Protein AF-A0A965CXC2-F1 (afdb_monomer_lite)

Sequence (149 aa):
MATGDSAVARRFAHSLKGAAGALGARHIADEAAALETALRADAVPANLLATTRGLKAELADVVSQIDALPAETAGSQPGGEDAAEVLDRLDALLEAADFRCISLHSASAAVLQKQLGDDAARLAACINNCDFANALAVLRAARATEEAL

pLDDT: mean 75.98, std 12.67, range [41.81, 93.69]

Structure (mmCIF, N/CA/C/O backbone):
data_AF-A0A965CXC2-F1
#
_entry.id   AF-A0A965CXC2-F1
#
loop_
_atom_site.group_PDB
_atom_site.id
_atom_site.type_symbol
_atom_site.label_atom_id
_atom_site.label_alt_id
_atom_site.label_comp_id
_atom_site.label_asym_id
_atom_site.label_entity_id
_atom_site.label_seq_id
_atom_site.pdbx_PDB_ins_code
_atom_site.Cartn_x
_atom_site.Cartn_y
_atom_site.Cartn_z
_atom_site.occupancy
_atom_site.B_iso_or_equiv
_atom_site.auth_seq_id
_atom_site.auth_comp_id
_atom_site.auth_asym_id
_atom_site.auth_atom_id
_atom_site.pdbx_PDB_model_num
ATOM 1 N N . MET A 1 1 ? 27.715 -6.643 -7.782 1.00 47.56 1 MET A N 1
ATOM 2 C CA . MET A 1 1 ? 26.413 -6.376 -7.136 1.00 47.56 1 MET A CA 1
ATOM 3 C C . MET A 1 1 ? 25.975 -7.673 -6.491 1.00 47.56 1 MET A C 1
ATOM 5 O O . MET A 1 1 ? 26.167 -8.712 -7.113 1.00 47.56 1 MET A O 1
ATOM 9 N N . ALA A 1 2 ? 25.545 -7.651 -5.231 1.00 48.56 2 ALA A N 1
ATOM 10 C CA . ALA A 1 2 ? 25.173 -8.881 -4.544 1.00 48.56 2 ALA A CA 1
ATOM 11 C C . ALA A 1 2 ? 23.858 -9.401 -5.142 1.00 48.56 2 ALA A C 1
ATOM 13 O O . ALA A 1 2 ? 22.950 -8.625 -5.421 1.00 48.56 2 ALA A O 1
ATOM 14 N N . THR A 1 3 ? 23.741 -10.710 -5.333 1.00 51.03 3 THR A N 1
ATOM 15 C CA . THR A 1 3 ? 22.558 -11.408 -5.874 1.00 51.03 3 THR A CA 1
ATOM 16 C C . THR A 1 3 ? 21.235 -11.039 -5.179 1.00 51.03 3 THR A C 1
ATOM 18 O O . THR A 1 3 ? 20.171 -11.170 -5.782 1.00 51.03 3 THR A O 1
ATOM 21 N N . GLY A 1 4 ? 21.286 -10.517 -3.947 1.00 53.59 4 GLY A N 1
ATOM 22 C CA . GLY A 1 4 ? 20.132 -9.970 -3.227 1.00 53.59 4 GLY A CA 1
ATOM 23 C C . GLY A 1 4 ? 19.560 -8.670 -3.814 1.00 53.59 4 GLY A C 1
ATOM 24 O O . GLY A 1 4 ? 18.341 -8.503 -3.823 1.00 53.59 4 GLY A O 1
ATOM 25 N N . ASP A 1 5 ? 20.393 -7.790 -4.377 1.00 62.53 5 ASP A N 1
ATOM 26 C CA . ASP A 1 5 ? 19.958 -6.476 -4.883 1.00 62.53 5 ASP A CA 1
ATOM 27 C C . ASP A 1 5 ? 19.121 -6.605 -6.166 1.00 62.53 5 ASP A C 1
ATOM 29 O O . ASP A 1 5 ? 18.134 -5.894 -6.355 1.00 62.53 5 ASP A O 1
ATOM 33 N N . SER A 1 6 ? 19.467 -7.567 -7.029 1.00 66.75 6 SER A N 1
ATOM 34 C CA . SER A 1 6 ? 18.745 -7.835 -8.284 1.00 66.75 6 SER A CA 1
ATOM 35 C C . SER A 1 6 ? 17.344 -8.411 -8.030 1.00 66.75 6 SER A C 1
ATOM 37 O O . SER A 1 6 ? 16.359 -7.998 -8.649 1.00 66.75 6 SER A O 1
ATOM 39 N N . ALA A 1 7 ? 17.213 -9.312 -7.049 1.00 68.75 7 ALA A N 1
ATOM 40 C CA . ALA A 1 7 ? 15.925 -9.890 -6.670 1.00 68.75 7 ALA A CA 1
ATOM 41 C C . ALA A 1 7 ? 14.962 -8.839 -6.092 1.00 68.75 7 ALA A C 1
ATOM 43 O O . ALA A 1 7 ? 13.771 -8.845 -6.419 1.00 68.75 7 ALA A O 1
ATOM 44 N N . VAL A 1 8 ? 15.482 -7.924 -5.268 1.00 69.06 8 VAL A N 1
ATOM 45 C CA . VAL A 1 8 ? 14.724 -6.799 -4.704 1.00 69.06 8 VAL A CA 1
ATOM 46 C C . VAL A 1 8 ? 14.313 -5.816 -5.802 1.00 69.06 8 VAL A C 1
ATOM 48 O O . VAL A 1 8 ? 13.131 -5.488 -5.908 1.00 69.06 8 VAL A O 1
ATOM 51 N N . ALA A 1 9 ? 15.240 -5.419 -6.679 1.00 71.88 9 ALA A N 1
ATOM 52 C CA . ALA A 1 9 ? 14.952 -4.526 -7.803 1.00 71.88 9 ALA A CA 1
ATOM 53 C C . ALA A 1 9 ? 13.865 -5.090 -8.736 1.00 71.88 9 ALA A C 1
ATOM 55 O O . ALA A 1 9 ? 12.956 -4.370 -9.153 1.00 71.88 9 ALA A O 1
ATOM 56 N N . ARG A 1 10 ? 13.897 -6.400 -9.009 1.00 78.50 10 ARG A N 1
ATOM 57 C CA . ARG A 1 10 ? 12.876 -7.075 -9.822 1.00 78.50 10 ARG A CA 1
ATOM 58 C C . ARG A 1 10 ? 11.498 -7.026 -9.167 1.00 78.50 10 ARG A C 1
ATOM 60 O O . ARG A 1 10 ? 10.502 -6.825 -9.857 1.00 78.50 10 ARG A O 1
ATOM 67 N N . ARG A 1 11 ? 11.429 -7.208 -7.845 1.00 74.19 11 ARG A N 1
ATOM 68 C CA . ARG A 1 11 ? 10.165 -7.137 -7.099 1.00 74.19 11 ARG A CA 1
ATOM 69 C C . ARG A 1 11 ? 9.564 -5.732 -7.167 1.00 74.19 11 ARG A C 1
ATOM 71 O O . ARG A 1 11 ? 8.367 -5.613 -7.389 1.00 74.19 11 ARG A O 1
ATOM 78 N N . PHE A 1 12 ? 10.393 -4.691 -7.070 1.00 73.56 12 PHE A N 1
ATOM 79 C CA . PHE A 1 12 ? 9.947 -3.306 -7.251 1.00 73.56 12 PHE A CA 1
ATOM 80 C C . PHE A 1 12 ? 9.412 -3.035 -8.658 1.00 73.56 12 PHE A C 1
ATOM 82 O O . PHE A 1 12 ? 8.329 -2.470 -8.791 1.00 73.56 12 PHE A O 1
ATOM 89 N N . ALA A 1 13 ? 10.117 -3.483 -9.700 1.00 80.19 13 ALA A N 1
ATOM 90 C CA . ALA A 1 13 ? 9.647 -3.355 -11.079 1.00 80.19 13 ALA A CA 1
ATOM 91 C C . ALA A 1 13 ? 8.301 -4.076 -11.293 1.00 80.19 13 ALA A C 1
ATOM 93 O O . ALA A 1 13 ? 7.386 -3.534 -11.908 1.00 80.19 13 ALA A O 1
ATOM 94 N N . HIS A 1 14 ? 8.143 -5.266 -10.706 1.00 78.88 14 HIS A N 1
ATOM 95 C CA . HIS A 1 14 ? 6.890 -6.014 -10.743 1.00 78.88 14 HIS A CA 1
ATOM 96 C C . HIS A 1 14 ? 5.732 -5.265 -10.062 1.00 78.88 14 HIS A C 1
ATOM 98 O O . HIS A 1 14 ? 4.655 -5.137 -10.647 1.00 78.88 14 HIS A O 1
ATOM 104 N N . SER A 1 15 ? 5.949 -4.753 -8.847 1.00 76.38 15 SER A N 1
ATOM 105 C CA . SER A 1 15 ? 4.947 -3.974 -8.111 1.00 76.38 15 SER A CA 1
ATOM 106 C C . SER A 1 15 ? 4.556 -2.699 -8.862 1.00 76.38 15 SER A C 1
ATOM 108 O O . SER A 1 15 ? 3.370 -2.398 -8.972 1.00 76.38 15 SER A O 1
ATOM 110 N N . LEU A 1 16 ? 5.531 -1.988 -9.435 1.00 77.88 16 LEU A N 1
ATOM 111 C CA . LEU A 1 16 ? 5.293 -0.768 -10.204 1.00 77.88 16 LEU A CA 1
ATOM 112 C C . LEU A 1 16 ? 4.480 -1.037 -11.473 1.00 77.88 16 LEU A C 1
ATOM 114 O O . LEU A 1 16 ? 3.535 -0.307 -11.754 1.00 77.88 16 LEU A O 1
ATOM 118 N N . LYS A 1 17 ? 4.776 -2.127 -12.192 1.00 81.50 17 LYS A N 1
ATOM 119 C CA . LYS A 1 17 ? 3.969 -2.580 -13.333 1.00 81.50 17 LYS A CA 1
ATOM 120 C C . LYS A 1 17 ? 2.513 -2.823 -12.932 1.00 81.50 17 LYS A C 1
ATOM 122 O O . LYS A 1 17 ? 1.605 -2.399 -13.641 1.00 81.50 17 LYS A O 1
ATOM 127 N N . GLY A 1 18 ? 2.293 -3.508 -11.807 1.00 70.19 18 GLY A N 1
ATOM 128 C CA . GLY A 1 18 ? 0.953 -3.791 -11.289 1.00 70.19 18 GLY A CA 1
ATOM 129 C C . GLY A 1 18 ? 0.180 -2.517 -10.943 1.00 70.19 18 GLY A C 1
ATOM 130 O O . GLY A 1 18 ? -0.948 -2.342 -11.401 1.00 70.19 18 GLY A O 1
ATOM 131 N N . ALA A 1 19 ? 0.813 -1.602 -10.205 1.00 69.75 19 ALA A N 1
ATOM 132 C CA . ALA A 1 19 ? 0.218 -0.321 -9.829 1.00 69.75 19 ALA A CA 1
ATOM 133 C C . ALA A 1 19 ? -0.095 0.554 -11.056 1.00 69.75 19 ALA A C 1
ATOM 135 O O . ALA A 1 19 ? -1.209 1.051 -11.198 1.00 69.75 19 ALA A O 1
ATOM 136 N N . ALA A 1 20 ? 0.849 0.676 -11.991 1.00 72.50 20 ALA A N 1
ATOM 137 C CA . ALA A 1 20 ? 0.661 1.432 -13.225 1.00 72.50 20 ALA A CA 1
ATOM 138 C C . ALA A 1 20 ? -0.449 0.839 -14.108 1.00 72.50 20 ALA A C 1
ATOM 140 O O . ALA A 1 20 ? -1.259 1.574 -14.670 1.00 72.50 20 ALA A O 1
ATOM 141 N N . GLY A 1 21 ? -0.538 -0.493 -14.177 1.00 70.56 21 GLY A N 1
ATOM 142 C CA . GLY A 1 21 ? -1.619 -1.189 -14.868 1.00 70.56 21 GLY A CA 1
ATOM 143 C C . GLY A 1 21 ? -2.996 -0.904 -14.262 1.00 70.56 21 GLY A C 1
ATOM 144 O O . GLY A 1 21 ? -3.947 -0.682 -15.008 1.00 70.56 21 GLY A O 1
ATOM 145 N N . ALA A 1 22 ? -3.097 -0.857 -12.931 1.00 67.12 22 ALA A N 1
ATOM 146 C CA . ALA A 1 22 ? -4.339 -0.537 -12.225 1.00 67.12 22 ALA A CA 1
ATOM 147 C C . ALA A 1 22 ? -4.777 0.927 -12.418 1.00 67.12 22 ALA A C 1
ATOM 149 O O . ALA A 1 22 ? -5.970 1.200 -12.515 1.00 67.12 22 ALA A O 1
ATOM 150 N N . LEU A 1 23 ? -3.819 1.852 -12.527 1.00 65.31 23 LEU A N 1
ATOM 151 C CA . LEU A 1 23 ? -4.061 3.282 -12.753 1.00 65.31 23 LEU A CA 1
ATOM 152 C C . LEU A 1 23 ? -4.290 3.644 -14.232 1.00 65.31 23 LEU A C 1
ATOM 154 O O . LEU A 1 23 ? -4.526 4.804 -14.553 1.00 65.31 23 LEU A O 1
ATOM 158 N N . GLY A 1 24 ? -4.185 2.678 -15.152 1.00 70.94 24 GLY A N 1
ATOM 159 C CA . GLY A 1 24 ? -4.268 2.935 -16.594 1.00 70.94 24 GLY A CA 1
ATOM 160 C C . GLY A 1 24 ? -3.038 3.641 -17.182 1.00 70.94 24 GLY A C 1
ATOM 161 O O . GLY A 1 24 ? -3.040 3.978 -18.367 1.00 70.94 24 GLY A O 1
ATOM 162 N N . ALA A 1 25 ? -1.968 3.814 -16.398 1.00 74.62 25 ALA A N 1
ATOM 163 C CA . ALA A 1 25 ? -0.694 4.399 -16.810 1.00 74.62 25 ALA A CA 1
ATOM 164 C C . ALA A 1 25 ? 0.106 3.399 -17.663 1.00 74.62 25 ALA A C 1
ATOM 166 O O . ALA A 1 25 ? 1.096 2.805 -17.234 1.00 74.62 25 ALA A O 1
ATOM 167 N N . ARG A 1 26 ? -0.382 3.166 -18.887 1.00 77.44 26 ARG A N 1
ATOM 168 C CA . ARG A 1 26 ? 0.079 2.090 -19.775 1.00 77.44 26 ARG A CA 1
ATOM 169 C C . ARG A 1 26 ? 1.577 2.161 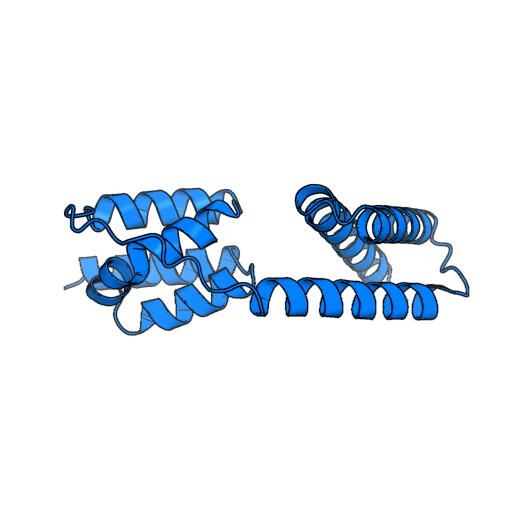-20.068 1.00 77.44 26 ARG A C 1
ATOM 171 O O . ARG A 1 26 ? 2.248 1.139 -20.012 1.00 77.44 26 ARG A O 1
ATOM 178 N N . HIS A 1 27 ? 2.087 3.365 -20.312 1.00 75.50 27 HIS A N 1
ATOM 179 C CA . HIS A 1 27 ? 3.494 3.597 -20.625 1.00 75.50 27 HIS A CA 1
ATOM 180 C C . HIS A 1 27 ? 4.414 3.220 -19.446 1.00 75.50 27 HIS A C 1
ATOM 182 O O . HIS A 1 27 ? 5.321 2.407 -19.609 1.00 75.50 27 HIS A O 1
ATOM 188 N N . ILE A 1 28 ? 4.087 3.674 -18.230 1.00 76.56 28 ILE A N 1
ATOM 189 C CA . ILE A 1 28 ? 4.776 3.294 -16.981 1.00 76.56 28 ILE A CA 1
ATOM 190 C C . ILE A 1 28 ? 4.736 1.770 -16.760 1.00 76.56 28 ILE A C 1
ATOM 192 O O . ILE A 1 28 ? 5.729 1.169 -16.344 1.00 76.56 28 ILE A O 1
ATOM 196 N N . ALA A 1 29 ? 3.601 1.121 -17.045 1.00 73.00 29 ALA A N 1
ATOM 197 C CA . ALA A 1 29 ? 3.467 -0.328 -16.898 1.00 73.00 29 ALA A CA 1
ATOM 198 C C . ALA A 1 29 ? 4.379 -1.100 -17.869 1.00 73.00 29 ALA A C 1
ATOM 200 O O . ALA A 1 29 ? 5.016 -2.080 -17.470 1.00 73.00 29 ALA A O 1
ATOM 201 N N . ASP A 1 30 ? 4.475 -0.642 -19.118 1.00 80.31 30 ASP A N 1
ATOM 202 C CA . ASP A 1 30 ? 5.318 -1.250 -20.148 1.00 80.31 30 ASP A CA 1
ATOM 203 C C . ASP A 1 30 ? 6.816 -1.062 -19.834 1.00 80.31 30 ASP A C 1
ATOM 205 O O . ASP A 1 30 ? 7.598 -2.015 -19.925 1.00 80.31 30 ASP A O 1
ATOM 209 N N . GLU A 1 31 ? 7.221 0.121 -19.360 1.00 81.06 31 GLU A N 1
ATOM 210 C CA . GLU A 1 31 ? 8.599 0.381 -18.919 1.00 81.06 31 GLU A CA 1
ATOM 211 C C . GLU A 1 31 ? 8.992 -0.460 -17.695 1.00 81.06 31 GLU A C 1
ATOM 213 O O . GLU A 1 31 ? 10.083 -1.040 -17.647 1.00 81.06 31 GLU A O 1
ATOM 218 N N . ALA A 1 32 ? 8.091 -0.599 -16.720 1.00 81.44 32 ALA A N 1
ATOM 219 C CA . ALA A 1 32 ? 8.309 -1.442 -15.550 1.00 81.44 32 ALA A CA 1
ATOM 220 C C . ALA A 1 32 ? 8.413 -2.936 -15.921 1.00 81.44 32 ALA A C 1
ATOM 222 O O . ALA A 1 32 ? 9.224 -3.666 -15.344 1.00 81.44 32 ALA A O 1
ATOM 223 N N . ALA A 1 33 ? 7.660 -3.397 -16.925 1.00 82.88 33 ALA A N 1
ATOM 224 C CA . ALA A 1 33 ? 7.768 -4.757 -17.455 1.00 82.88 33 ALA A CA 1
ATOM 225 C C . ALA A 1 33 ? 9.102 -5.003 -18.184 1.00 82.88 33 ALA A C 1
ATOM 227 O O . ALA A 1 33 ? 9.721 -6.064 -18.018 1.00 82.88 33 ALA A O 1
ATOM 228 N N . ALA A 1 34 ? 9.575 -4.024 -18.960 1.00 82.38 34 ALA A N 1
ATOM 229 C CA . ALA A 1 34 ? 10.878 -4.081 -19.618 1.00 82.38 34 ALA A CA 1
ATOM 230 C C . ALA A 1 34 ? 12.020 -4.135 -18.589 1.00 82.38 34 ALA A C 1
ATOM 232 O O . ALA A 1 34 ? 12.931 -4.960 -18.705 1.00 82.38 34 ALA A O 1
ATOM 233 N N . LEU A 1 35 ? 11.921 -3.324 -17.532 1.00 80.75 35 LEU A N 1
ATOM 234 C CA . LEU A 1 35 ? 12.848 -3.316 -16.404 1.00 80.75 35 LEU A CA 1
ATOM 235 C C . LEU A 1 35 ? 12.867 -4.660 -15.655 1.00 80.75 35 LEU A C 1
ATOM 237 O O . LEU A 1 35 ? 13.937 -5.223 -15.423 1.00 80.75 35 LEU A O 1
ATOM 241 N N . GLU A 1 36 ? 11.696 -5.212 -15.321 1.00 84.19 36 GLU A N 1
ATOM 242 C CA . GLU A 1 36 ? 11.564 -6.521 -14.665 1.00 84.19 36 GLU A CA 1
ATOM 243 C C . GLU A 1 36 ? 12.221 -7.640 -15.494 1.00 84.19 36 GLU A C 1
ATOM 245 O O . GLU A 1 36 ? 12.882 -8.530 -14.947 1.00 84.19 36 GLU A O 1
ATOM 250 N N . THR A 1 37 ? 12.057 -7.586 -16.818 1.00 82.81 37 THR A N 1
ATOM 251 C CA . THR A 1 37 ? 12.614 -8.565 -17.761 1.00 82.81 37 THR A CA 1
ATOM 252 C C . THR A 1 37 ? 14.134 -8.460 -17.851 1.00 82.81 37 THR A C 1
ATOM 254 O O . THR A 1 37 ? 14.820 -9.480 -17.780 1.00 82.81 37 THR A O 1
ATOM 257 N N . ALA A 1 38 ? 14.673 -7.242 -17.940 1.00 77.56 38 ALA A N 1
ATOM 258 C CA . ALA A 1 38 ? 16.115 -7.015 -17.992 1.00 77.56 38 ALA A CA 1
ATOM 259 C C . ALA A 1 38 ? 16.815 -7.475 -16.700 1.00 77.56 38 ALA A C 1
ATOM 261 O O . ALA A 1 38 ? 17.815 -8.188 -16.751 1.00 77.56 38 ALA A O 1
ATOM 262 N N . LEU A 1 39 ? 16.220 -7.173 -15.540 1.00 77.25 39 LEU A N 1
ATOM 263 C CA . LEU A 1 39 ? 16.717 -7.623 -14.235 1.00 77.25 39 LEU A CA 1
ATOM 264 C C . LEU A 1 39 ? 16.668 -9.152 -14.074 1.00 77.25 39 LEU A C 1
ATOM 266 O O . LEU A 1 39 ? 17.504 -9.730 -13.386 1.00 77.25 39 LEU A O 1
ATOM 270 N N . ARG A 1 40 ? 15.712 -9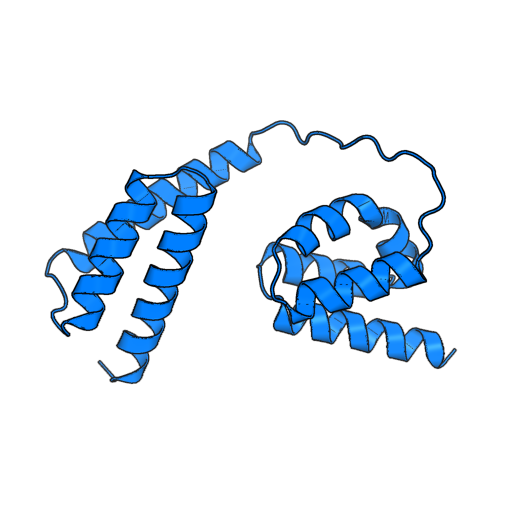.835 -14.722 1.00 77.31 40 ARG A N 1
ATOM 271 C CA . ARG A 1 40 ? 15.623 -11.306 -14.723 1.00 77.31 40 ARG A CA 1
ATOM 272 C C . ARG A 1 40 ? 16.725 -11.966 -15.555 1.00 77.31 40 ARG A C 1
ATOM 274 O O . ARG A 1 40 ? 17.135 -13.071 -15.217 1.00 77.31 40 ARG A O 1
ATOM 281 N N . ALA A 1 41 ? 17.175 -11.316 -16.624 1.00 73.69 41 ALA A N 1
ATOM 282 C CA . ALA A 1 41 ? 18.203 -11.842 -17.521 1.00 73.69 41 ALA A CA 1
ATOM 283 C C . ALA A 1 41 ? 19.640 -11.666 -16.985 1.00 73.69 41 ALA A C 1
ATOM 285 O O . ALA A 1 41 ? 20.582 -12.022 -17.687 1.00 73.69 41 ALA A O 1
ATOM 286 N N . ASP A 1 42 ? 19.809 -11.079 -15.789 1.00 65.56 42 ASP A N 1
ATOM 287 C CA . ASP A 1 42 ? 21.089 -10.606 -15.219 1.00 65.56 42 ASP A CA 1
ATOM 288 C C . ASP A 1 42 ? 21.889 -9.689 -16.169 1.00 65.56 42 ASP A C 1
ATOM 290 O O . ASP A 1 42 ? 23.074 -9.408 -15.993 1.00 65.56 42 ASP A O 1
ATOM 294 N N . ALA A 1 43 ? 21.208 -9.180 -17.194 1.00 62.34 43 ALA A N 1
ATOM 295 C CA . ALA A 1 43 ? 21.725 -8.229 -18.146 1.00 62.34 43 ALA A CA 1
ATOM 296 C C . ALA A 1 43 ? 21.324 -6.851 -17.638 1.00 62.34 43 ALA A C 1
ATOM 298 O O . ALA A 1 43 ? 20.198 -6.418 -17.860 1.00 62.34 43 ALA A O 1
ATOM 299 N N . VAL A 1 44 ? 22.230 -6.170 -16.934 1.00 63.84 44 VAL A N 1
ATOM 300 C CA . VAL A 1 44 ? 22.050 -4.756 -16.584 1.00 63.84 44 VAL A CA 1
ATOM 301 C C . VAL A 1 44 ? 22.072 -3.968 -17.894 1.00 63.84 44 VAL A C 1
ATOM 303 O O . VAL A 1 44 ? 23.139 -3.838 -18.501 1.00 63.84 44 VAL A O 1
ATOM 306 N N . PRO A 1 45 ? 20.926 -3.468 -18.386 1.00 63.16 45 PRO A N 1
ATOM 307 C CA . PRO A 1 45 ? 20.918 -2.797 -19.669 1.00 63.16 45 PRO A CA 1
ATOM 308 C C . PRO A 1 45 ? 21.631 -1.448 -19.510 1.00 63.16 45 PRO A C 1
ATOM 310 O O . PRO A 1 45 ? 21.488 -0.768 -18.494 1.00 63.16 45 PRO A O 1
ATOM 313 N N . ALA A 1 46 ? 22.436 -1.047 -20.497 1.00 67.56 46 ALA A N 1
ATOM 314 C CA . ALA A 1 46 ? 23.274 0.156 -20.403 1.00 67.56 46 ALA A CA 1
ATOM 315 C C . ALA A 1 46 ? 22.467 1.447 -20.138 1.00 67.56 46 ALA A C 1
ATOM 317 O O . ALA A 1 46 ? 22.985 2.419 -19.593 1.00 67.56 46 ALA A O 1
ATOM 318 N N . ASN A 1 47 ? 21.181 1.443 -20.491 1.00 67.56 47 ASN A N 1
ATOM 319 C CA . ASN A 1 47 ? 20.231 2.528 -20.276 1.00 67.56 47 ASN A CA 1
ATOM 320 C C . ASN A 1 47 ? 19.428 2.413 -18.966 1.00 67.56 47 ASN A C 1
ATOM 322 O O . ASN A 1 47 ? 18.594 3.278 -18.723 1.00 67.56 47 ASN A O 1
ATOM 326 N N . LEU A 1 48 ? 19.687 1.426 -18.099 1.00 69.44 48 LEU A N 1
ATOM 327 C CA . LEU A 1 48 ? 18.927 1.175 -16.867 1.00 69.44 48 LEU A CA 1
ATOM 328 C C . LEU A 1 48 ? 18.709 2.438 -16.028 1.00 69.44 48 LEU A C 1
ATOM 330 O O . LEU A 1 48 ? 17.591 2.735 -15.614 1.00 69.44 48 LEU A O 1
ATOM 334 N N . LEU A 1 49 ? 19.776 3.203 -15.794 1.00 67.50 49 LEU A N 1
ATOM 335 C CA . LEU A 1 49 ? 19.710 4.443 -15.019 1.00 67.50 49 LEU A CA 1
ATOM 336 C C . LEU A 1 49 ? 18.870 5.521 -15.711 1.00 67.50 49 LEU A C 1
ATOM 338 O O . LEU A 1 49 ? 18.186 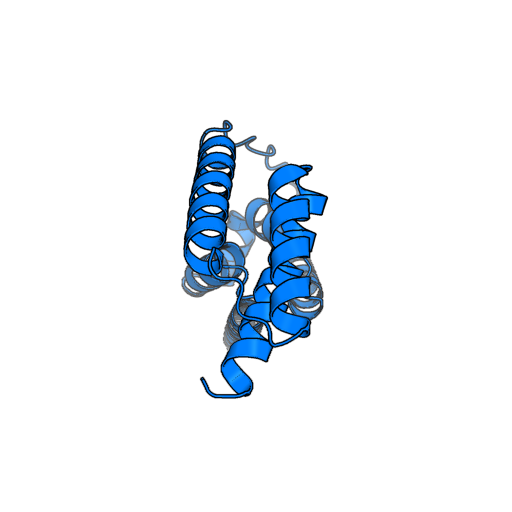6.282 -15.031 1.00 67.50 49 LEU A O 1
ATOM 342 N N . ALA A 1 50 ? 18.917 5.596 -17.042 1.00 71.00 50 ALA A N 1
ATOM 343 C CA . ALA A 1 50 ? 18.122 6.546 -17.812 1.00 71.00 50 ALA A CA 1
ATOM 344 C C . ALA A 1 50 ? 16.636 6.160 -17.792 1.00 71.00 50 ALA A C 1
ATOM 346 O O . ALA A 1 50 ? 15.806 7.001 -17.465 1.00 71.00 50 ALA A O 1
ATOM 347 N N . THR A 1 51 ? 16.317 4.884 -18.027 1.00 68.62 51 THR A N 1
ATOM 348 C CA . THR A 1 51 ? 14.951 4.343 -17.946 1.00 68.62 51 THR A CA 1
ATOM 349 C C . THR A 1 51 ? 14.370 4.515 -16.545 1.00 68.62 51 THR A C 1
ATOM 351 O O . THR A 1 51 ? 13.272 5.024 -16.389 1.00 68.62 51 THR A O 1
ATOM 354 N N . THR A 1 52 ? 15.140 4.210 -15.496 1.00 66.19 52 THR A N 1
ATOM 355 C CA . THR A 1 52 ? 14.674 4.371 -14.106 1.00 66.19 52 THR A CA 1
ATOM 356 C C . THR A 1 52 ? 14.415 5.842 -13.754 1.00 66.19 52 THR A C 1
ATOM 358 O O . THR A 1 52 ? 13.498 6.150 -12.994 1.00 66.19 52 THR A O 1
ATOM 361 N N . ARG A 1 53 ? 15.205 6.777 -14.303 1.00 72.62 53 ARG A N 1
ATOM 362 C CA . ARG A 1 53 ? 14.975 8.221 -14.133 1.00 72.62 53 ARG A CA 1
ATOM 363 C C . ARG A 1 53 ? 13.736 8.704 -14.883 1.00 72.62 53 ARG A C 1
ATOM 365 O O . ARG A 1 53 ? 12.999 9.500 -14.310 1.00 72.62 53 ARG A O 1
ATOM 372 N N . GLY A 1 54 ? 13.519 8.230 -16.111 1.00 75.25 54 GLY A N 1
ATOM 373 C CA . GLY A 1 54 ? 12.314 8.521 -16.894 1.00 75.25 54 GLY A CA 1
ATOM 374 C C . GLY A 1 54 ? 11.061 8.056 -16.161 1.00 75.25 54 GLY A C 1
ATOM 375 O O . GLY A 1 54 ? 10.198 8.869 -15.846 1.00 75.25 54 GLY A O 1
ATOM 376 N N . LEU A 1 55 ? 11.063 6.795 -15.733 1.00 70.12 55 LEU A N 1
ATOM 377 C CA . LEU A 1 55 ? 9.972 6.184 -14.985 1.00 70.12 55 LEU A CA 1
ATOM 378 C C . LEU A 1 55 ? 9.668 6.914 -13.669 1.00 70.12 55 LEU A C 1
ATOM 380 O O . LEU A 1 55 ? 8.510 7.119 -13.313 1.00 70.12 55 LEU A O 1
ATOM 384 N N . LYS A 1 56 ? 10.707 7.360 -12.949 1.00 73.69 56 LYS A N 1
ATOM 385 C CA . LYS A 1 56 ? 10.543 8.181 -11.740 1.00 73.69 56 LYS A CA 1
ATOM 386 C C . LYS A 1 56 ? 9.887 9.531 -12.046 1.00 73.69 56 LYS A C 1
ATOM 388 O O . LYS A 1 56 ? 9.076 9.988 -11.248 1.00 73.69 56 LYS A O 1
ATOM 393 N N . ALA A 1 57 ? 10.270 10.183 -13.143 1.00 72.75 57 ALA A N 1
ATOM 394 C CA . ALA A 1 57 ? 9.709 11.476 -13.525 1.00 72.75 57 ALA A CA 1
ATOM 395 C C . ALA A 1 57 ? 8.239 11.345 -13.944 1.00 72.75 57 ALA A C 1
ATOM 397 O O . ALA A 1 57 ? 7.413 12.129 -13.491 1.00 72.75 57 ALA A O 1
ATOM 398 N N . GLU A 1 58 ? 7.910 10.321 -14.730 1.00 77.38 58 GLU A N 1
ATOM 399 C CA . GLU A 1 58 ? 6.538 10.054 -15.171 1.00 77.38 58 GLU A CA 1
ATOM 400 C C . GLU A 1 58 ? 5.629 9.684 -13.990 1.00 77.38 58 GLU A C 1
ATOM 402 O O . GLU A 1 58 ? 4.523 10.200 -13.865 1.00 77.38 58 GLU A O 1
ATOM 407 N N . LEU A 1 59 ? 6.123 8.865 -13.054 1.00 72.44 59 LEU A N 1
ATOM 408 C CA . LEU A 1 59 ? 5.389 8.541 -11.830 1.00 72.44 59 LEU A CA 1
ATOM 409 C C . LEU A 1 59 ? 5.162 9.779 -10.952 1.00 72.44 59 LEU A C 1
ATOM 411 O O . LEU A 1 59 ? 4.078 9.942 -10.401 1.00 72.44 59 LEU A O 1
ATOM 415 N N . ALA A 1 60 ? 6.166 10.651 -10.821 1.00 71.81 60 ALA A N 1
ATOM 416 C CA . ALA A 1 60 ? 6.030 11.891 -10.061 1.00 71.81 60 ALA A CA 1
ATOM 417 C C . ALA A 1 60 ? 4.992 12.833 -10.688 1.00 71.81 60 ALA A C 1
ATOM 419 O O . ALA A 1 60 ? 4.230 13.466 -9.961 1.00 71.81 60 ALA A O 1
ATOM 420 N N . ASP A 1 61 ? 4.937 12.890 -12.019 1.00 76.81 61 ASP A N 1
ATOM 421 C CA . ASP A 1 61 ? 3.939 13.674 -12.739 1.00 76.81 61 ASP A CA 1
ATOM 422 C C . ASP A 1 61 ? 2.524 13.128 -12.495 1.00 76.81 61 ASP A C 1
ATOM 424 O O . ASP A 1 61 ? 1.647 13.877 -12.070 1.00 76.81 61 ASP A O 1
ATOM 428 N N . VAL A 1 62 ? 2.320 11.812 -12.622 1.00 72.62 62 VAL A N 1
ATOM 429 C CA . VAL A 1 62 ? 1.025 11.167 -12.335 1.00 72.62 62 VAL A CA 1
ATOM 430 C C . VAL A 1 62 ? 0.588 11.393 -10.885 1.00 72.62 62 VAL A C 1
ATOM 432 O O . VAL A 1 62 ? -0.564 11.746 -10.650 1.00 72.62 62 VAL A O 1
ATOM 435 N N . VAL A 1 63 ? 1.495 11.245 -9.913 1.00 75.50 63 VAL A N 1
ATOM 436 C CA . VAL A 1 63 ? 1.200 11.536 -8.499 1.00 75.50 63 VAL A CA 1
ATOM 437 C C . VAL A 1 63 ? 0.798 12.999 -8.320 1.00 75.50 63 VAL A C 1
ATOM 439 O O . VAL A 1 63 ? -0.214 13.268 -7.684 1.00 75.50 63 VAL A O 1
ATOM 442 N N . SER A 1 64 ? 1.516 13.940 -8.941 1.00 70.50 64 SER A N 1
ATOM 443 C CA . SER A 1 64 ? 1.179 15.364 -8.842 1.00 70.50 64 SER A CA 1
ATOM 444 C C . SER A 1 64 ? -0.187 15.697 -9.448 1.00 70.50 64 SER A C 1
ATOM 446 O O . SER A 1 64 ? -0.906 16.542 -8.921 1.00 70.50 64 SER A O 1
ATOM 448 N N . GLN A 1 65 ? -0.574 15.008 -10.525 1.00 74.56 65 GLN A N 1
ATOM 449 C CA . GLN A 1 65 ? -1.890 15.163 -11.137 1.00 74.56 65 GLN A CA 1
ATOM 450 C C . GLN A 1 65 ? -2.996 14.587 -10.247 1.00 74.56 65 GLN A C 1
ATOM 452 O O . GLN A 1 65 ? -4.060 15.193 -10.159 1.00 74.56 65 GLN A O 1
ATOM 457 N N . ILE A 1 66 ? -2.744 13.464 -9.564 1.00 71.56 66 ILE A N 1
ATOM 458 C CA . ILE A 1 66 ? -3.671 12.880 -8.584 1.00 71.56 66 ILE A CA 1
ATOM 459 C C . ILE A 1 66 ? -3.830 13.803 -7.370 1.00 71.56 66 ILE A C 1
ATOM 461 O O . ILE A 1 66 ? -4.958 14.076 -6.977 1.00 71.56 66 ILE A O 1
ATOM 465 N N . ASP A 1 67 ? -2.737 14.332 -6.816 1.00 69.94 67 ASP A N 1
ATOM 466 C CA . ASP A 1 67 ? -2.774 15.265 -5.678 1.00 69.94 67 ASP A CA 1
ATOM 467 C C . ASP A 1 67 ? -3.466 16.592 -6.028 1.00 69.94 67 ASP A C 1
ATOM 469 O O . ASP A 1 67 ? -4.038 17.256 -5.163 1.00 69.94 67 ASP A O 1
ATOM 473 N N . ALA A 1 68 ? -3.412 16.993 -7.300 1.00 70.81 68 ALA A N 1
ATOM 474 C CA . ALA A 1 68 ? -4.104 18.172 -7.806 1.00 70.81 68 ALA A CA 1
ATOM 475 C C . ALA A 1 68 ? -5.599 17.933 -8.073 1.00 70.81 68 ALA A C 1
ATOM 477 O O . ALA A 1 68 ? -6.327 18.905 -8.311 1.00 70.81 68 ALA A O 1
ATOM 478 N N . LEU A 1 69 ? -6.076 16.681 -8.045 1.00 70.75 69 LEU A N 1
ATOM 479 C CA . LEU A 1 69 ? -7.510 16.425 -8.091 1.00 70.75 69 LEU A CA 1
ATOM 480 C C . LEU A 1 69 ? -8.141 17.028 -6.831 1.00 70.75 69 LEU A C 1
ATOM 482 O O . LEU A 1 69 ? -7.624 16.832 -5.728 1.00 70.75 69 LEU A O 1
ATOM 486 N N . PRO A 1 70 ? -9.259 17.764 -6.964 1.00 56.69 70 PRO A N 1
ATOM 487 C CA . PRO A 1 70 ? -10.008 18.178 -5.796 1.00 56.69 70 PRO A CA 1
ATOM 488 C C . PRO A 1 70 ? -10.322 16.920 -4.998 1.00 56.69 70 PRO A C 1
ATOM 490 O O . PRO A 1 70 ? -10.833 15.953 -5.565 1.00 56.69 70 PRO A O 1
ATOM 493 N N . ALA A 1 71 ? -9.994 16.930 -3.705 1.00 54.44 71 ALA A N 1
ATOM 494 C CA . ALA A 1 71 ? -10.449 15.886 -2.812 1.00 54.44 71 ALA A CA 1
ATOM 495 C C . ALA A 1 71 ? -11.971 15.838 -2.954 1.00 54.44 71 ALA A C 1
ATOM 497 O O . ALA A 1 71 ? -12.668 16.751 -2.507 1.00 54.44 71 ALA A O 1
ATOM 498 N N . GLU A 1 72 ? -12.477 14.805 -3.626 1.00 48.12 72 GLU A N 1
ATOM 499 C CA . GLU A 1 72 ? -13.851 14.375 -3.458 1.00 48.12 72 GLU A CA 1
ATOM 500 C C . GLU A 1 72 ? -13.948 14.091 -1.965 1.00 48.12 72 GLU A C 1
ATOM 502 O O . GLU A 1 72 ? -13.499 13.056 -1.468 1.00 48.12 72 GLU A O 1
ATOM 507 N N . THR A 1 73 ? -14.448 15.071 -1.218 1.00 45.38 73 THR A N 1
ATOM 508 C CA . THR A 1 73 ? -14.952 14.854 0.119 1.00 45.38 73 THR A CA 1
ATOM 509 C C . THR A 1 73 ? -16.125 13.919 -0.080 1.00 45.38 73 THR A C 1
ATOM 511 O O . THR A 1 73 ? -17.258 14.359 -0.263 1.00 45.38 73 THR A O 1
ATOM 514 N N . ALA A 1 74 ? -15.833 12.616 -0.127 1.00 48.19 74 ALA A N 1
ATOM 515 C CA . ALA A 1 74 ? -16.824 11.570 -0.024 1.00 48.19 74 ALA A CA 1
ATOM 516 C C . ALA A 1 74 ? -17.651 11.952 1.196 1.00 48.19 74 ALA A C 1
ATOM 518 O O . ALA A 1 74 ? -17.148 11.935 2.320 1.00 48.19 74 ALA A O 1
ATOM 519 N N . GLY A 1 75 ? -18.852 12.474 0.937 1.00 41.81 75 GLY A N 1
ATOM 520 C CA . GLY A 1 75 ? -19.670 13.095 1.956 1.00 41.81 75 GLY A CA 1
ATOM 521 C C . GLY A 1 75 ? -19.870 12.070 3.048 1.00 41.81 75 GLY A C 1
ATOM 522 O O . GLY A 1 75 ? -20.542 11.065 2.821 1.00 41.81 75 GLY A O 1
ATOM 523 N N . SER A 1 76 ? -19.248 12.298 4.204 1.00 44.88 76 SER A N 1
ATOM 524 C CA . SER A 1 76 ? -19.473 11.492 5.390 1.00 44.88 76 SER A CA 1
ATOM 525 C C . SER A 1 76 ? -20.968 11.536 5.663 1.00 44.88 76 SER A C 1
ATOM 527 O O . SER A 1 76 ? -21.500 12.562 6.091 1.00 44.88 76 SER A O 1
ATOM 529 N N . GLN A 1 77 ? -21.676 10.448 5.365 1.00 44.31 77 GLN A N 1
ATOM 530 C CA . GLN A 1 77 ? -23.006 10.281 5.912 1.00 44.31 77 GLN A CA 1
ATOM 531 C C . GLN A 1 77 ? -22.819 10.042 7.411 1.00 44.31 77 GLN A C 1
ATOM 533 O O . GLN A 1 77 ? -22.098 9.118 7.780 1.00 44.31 77 GLN A O 1
ATOM 538 N N . PRO A 1 78 ? -23.440 10.841 8.293 1.00 43.31 78 PRO A N 1
ATOM 539 C CA . PRO A 1 78 ? -23.441 10.565 9.718 1.00 43.31 78 PRO A CA 1
ATOM 540 C C . PRO A 1 78 ? -24.418 9.412 9.987 1.00 43.31 78 PRO A C 1
ATOM 542 O O . PRO A 1 78 ? -25.519 9.605 10.493 1.00 43.31 78 PRO A O 1
ATOM 545 N N . GLY A 1 79 ? -24.040 8.204 9.581 1.00 45.44 79 GLY A N 1
ATOM 546 C CA . GLY A 1 79 ? -24.565 6.958 10.122 1.00 45.44 79 GLY A CA 1
ATOM 547 C C . GLY A 1 79 ? -23.488 6.414 11.046 1.00 45.44 79 GLY A C 1
ATOM 548 O O . GLY A 1 79 ? -22.334 6.373 10.643 1.00 45.44 79 GLY A O 1
ATOM 549 N N . GLY A 1 80 ? -23.826 6.091 12.293 1.00 56.81 80 GLY A N 1
ATOM 550 C CA . GLY A 1 80 ? -22.858 5.597 13.272 1.00 56.81 80 GLY A CA 1
ATOM 551 C C . GLY A 1 80 ? -22.167 4.328 12.780 1.00 56.81 80 GLY A C 1
ATOM 552 O O . GLY A 1 80 ? -22.707 3.242 12.950 1.00 56.81 80 GLY A O 1
ATOM 553 N N . GLU A 1 81 ? -20.999 4.474 12.159 1.00 66.56 81 GLU A N 1
ATOM 554 C CA . GLU A 1 81 ? -20.087 3.364 11.914 1.00 66.56 81 GLU A CA 1
ATOM 555 C C . GLU A 1 81 ? -19.643 2.822 13.269 1.00 66.56 81 GLU A C 1
ATOM 557 O O . GLU A 1 81 ? -19.126 3.563 14.115 1.00 66.56 81 GLU A O 1
ATOM 562 N N . ASP A 1 82 ? -19.892 1.532 13.487 1.00 83.25 82 ASP A N 1
ATOM 563 C CA . ASP A 1 82 ? -19.397 0.841 14.664 1.00 83.25 82 ASP A CA 1
ATOM 564 C C . ASP A 1 82 ? -17.870 0.785 14.577 1.00 83.25 82 ASP A C 1
ATOM 566 O O . ASP A 1 82 ? -17.291 0.243 13.633 1.00 83.25 82 ASP A O 1
ATOM 570 N N . ALA A 1 83 ? -17.215 1.379 15.571 1.00 84.81 83 ALA A N 1
ATOM 571 C CA . ALA A 1 83 ? -15.768 1.403 15.673 1.00 84.81 83 ALA A CA 1
ATOM 572 C C . ALA A 1 83 ? -15.161 -0.001 15.604 1.00 84.81 83 ALA A C 1
ATOM 574 O O . ALA A 1 83 ? -14.137 -0.182 14.949 1.00 84.81 83 ALA A O 1
ATOM 575 N N . ALA A 1 84 ? -15.797 -0.992 16.232 1.00 86.25 84 ALA A N 1
ATOM 576 C CA . ALA A 1 84 ? -15.297 -2.359 16.224 1.00 86.25 84 ALA A CA 1
ATOM 577 C C . ALA A 1 84 ? -15.313 -2.947 14.804 1.00 86.25 84 ALA A C 1
ATOM 579 O O . ALA A 1 84 ? -14.322 -3.528 14.363 1.00 86.25 84 ALA A O 1
ATOM 580 N N . GLU A 1 85 ? -16.394 -2.714 14.055 1.00 87.69 85 GLU A N 1
ATOM 581 C CA . GLU A 1 85 ? -16.530 -3.192 12.676 1.00 87.69 85 GLU A CA 1
ATOM 582 C C . GLU A 1 85 ? -15.495 -2.541 11.748 1.00 87.69 85 GLU A C 1
ATOM 584 O O . GLU A 1 85 ? -14.871 -3.223 10.929 1.00 87.69 85 GLU A O 1
ATOM 589 N N . VAL A 1 86 ? -15.263 -1.231 11.899 1.00 90.38 86 VAL A N 1
ATOM 590 C CA . VAL A 1 86 ? -14.235 -0.509 11.134 1.00 90.38 86 VAL A CA 1
ATOM 591 C C . VAL A 1 86 ? -12.849 -1.092 11.407 1.00 90.38 86 VAL A C 1
ATOM 593 O O . VAL A 1 86 ? -12.101 -1.345 10.462 1.00 90.38 86 VAL A O 1
ATOM 596 N N . LEU A 1 87 ? -12.504 -1.337 12.674 1.00 91.94 87 LEU A N 1
ATOM 597 C CA . LEU A 1 87 ? -11.193 -1.865 13.062 1.00 91.94 87 LEU A CA 1
ATOM 598 C C . LEU A 1 87 ? -10.974 -3.301 12.579 1.00 91.94 87 LEU A C 1
ATOM 600 O O . LEU A 1 87 ? -9.894 -3.606 12.075 1.00 91.94 87 LEU A O 1
ATOM 604 N N . ASP A 1 88 ? -11.983 -4.166 12.680 1.00 92.25 88 ASP A N 1
ATOM 605 C CA . ASP A 1 88 ? -11.909 -5.546 12.186 1.00 92.25 88 ASP A CA 1
ATOM 606 C C . ASP A 1 88 ? -11.741 -5.589 10.666 1.00 92.25 88 ASP A C 1
ATOM 608 O O . ASP A 1 88 ? -10.936 -6.351 10.125 1.00 92.25 88 ASP A O 1
ATOM 612 N N . ARG A 1 89 ? -12.464 -4.719 9.958 1.00 91.56 89 ARG A N 1
ATOM 613 C CA . ARG A 1 89 ? -12.352 -4.614 8.506 1.00 91.56 89 ARG A CA 1
ATOM 614 C C . ARG A 1 89 ? -11.001 -4.047 8.082 1.00 91.56 89 ARG A C 1
ATOM 616 O O . ARG A 1 89 ? -10.446 -4.504 7.083 1.00 91.56 89 ARG A O 1
ATOM 623 N N . LEU A 1 90 ? -10.458 -3.084 8.828 1.00 91.75 90 LEU A N 1
ATOM 624 C CA . LEU A 1 90 ? -9.127 -2.542 8.572 1.00 91.75 90 LEU A CA 1
ATOM 625 C C . LEU A 1 90 ? -8.038 -3.600 8.818 1.00 91.75 90 LEU A C 1
ATOM 627 O O . LEU A 1 90 ? -7.143 -3.721 7.988 1.00 91.75 90 LEU A O 1
ATOM 631 N N . ASP A 1 91 ? -8.145 -4.405 9.880 1.00 93.69 91 ASP A N 1
ATOM 632 C CA . ASP A 1 91 ? -7.212 -5.506 10.172 1.00 93.69 91 ASP A CA 1
ATOM 633 C C . ASP A 1 91 ? -7.173 -6.519 9.019 1.00 93.69 91 ASP A C 1
ATOM 635 O O . ASP A 1 91 ? -6.107 -6.777 8.460 1.00 93.69 91 ASP A O 1
ATOM 639 N N . ALA A 1 92 ? -8.344 -6.983 8.567 1.00 89.25 92 ALA A N 1
ATOM 640 C CA . ALA A 1 92 ? -8.451 -7.934 7.461 1.00 89.25 92 ALA A CA 1
ATOM 641 C C . ALA A 1 92 ? -7.895 -7.380 6.136 1.00 89.25 92 ALA A C 1
ATOM 643 O O . ALA A 1 92 ? -7.229 -8.096 5.384 1.00 89.25 92 ALA A O 1
ATOM 644 N N . LEU A 1 93 ? -8.155 -6.103 5.829 1.00 84.00 93 LEU A N 1
ATOM 645 C CA . LEU A 1 93 ? -7.635 -5.465 4.615 1.00 84.00 93 LEU A CA 1
ATOM 646 C C . LEU A 1 93 ? -6.116 -5.262 4.680 1.00 84.00 93 LEU A C 1
ATOM 648 O O . LEU A 1 93 ? -5.433 -5.468 3.679 1.00 84.00 93 LEU A O 1
ATOM 652 N N . LEU A 1 94 ? -5.576 -4.893 5.843 1.00 89.56 94 LEU A N 1
ATOM 653 C CA . LEU A 1 94 ? -4.136 -4.731 6.045 1.00 89.56 94 LEU A CA 1
ATOM 654 C C . LEU A 1 94 ? -3.396 -6.073 6.000 1.00 89.56 94 LEU A C 1
ATOM 656 O O . LEU A 1 94 ? -2.343 -6.162 5.370 1.00 89.56 94 LEU A O 1
ATOM 660 N N . GLU A 1 95 ? -3.963 -7.125 6.592 1.00 89.00 95 GLU A N 1
ATOM 661 C CA . GLU A 1 95 ? -3.424 -8.488 6.529 1.00 89.00 95 GLU A CA 1
ATOM 662 C C . GLU A 1 95 ? -3.396 -9.026 5.091 1.00 89.00 95 GLU A C 1
ATOM 664 O O . GLU A 1 95 ? -2.413 -9.636 4.667 1.00 89.00 95 GLU A O 1
ATOM 669 N N . ALA A 1 96 ? -4.434 -8.732 4.306 1.00 81.31 96 ALA A N 1
ATOM 670 C CA . ALA A 1 96 ? -4.496 -9.076 2.888 1.00 81.31 96 ALA A CA 1
ATOM 671 C C . ALA A 1 96 ? -3.650 -8.160 1.980 1.00 81.31 96 ALA A C 1
ATOM 673 O O . ALA A 1 96 ? -3.605 -8.396 0.770 1.00 81.31 96 ALA A O 1
ATOM 674 N N . ALA A 1 97 ? -2.993 -7.128 2.530 1.00 82.38 97 ALA A N 1
ATOM 675 C CA . ALA A 1 97 ? -2.301 -6.080 1.775 1.00 82.38 97 ALA A CA 1
ATOM 676 C C . ALA A 1 97 ? -3.190 -5.435 0.686 1.00 82.38 97 ALA A C 1
ATOM 678 O O . ALA A 1 97 ? -2.743 -5.147 -0.427 1.00 82.38 97 ALA A O 1
ATOM 679 N N . ASP A 1 98 ? -4.470 -5.239 1.003 1.00 77.62 98 ASP A N 1
ATOM 680 C CA . ASP A 1 98 ? -5.493 -4.744 0.091 1.00 77.62 98 ASP A CA 1
ATOM 681 C C . ASP A 1 98 ? -5.623 -3.215 0.171 1.00 77.62 98 ASP A C 1
ATOM 683 O O . ASP A 1 98 ? -5.948 -2.652 1.219 1.00 77.62 98 ASP A O 1
ATOM 687 N N . PHE A 1 99 ? -5.438 -2.540 -0.968 1.00 78.00 99 PHE A N 1
ATOM 688 C CA . PHE A 1 99 ? -5.495 -1.078 -1.095 1.00 78.00 99 PHE A CA 1
ATOM 689 C C . PHE A 1 99 ? -6.835 -0.454 -0.686 1.00 78.00 99 PHE A C 1
ATOM 691 O O . PHE A 1 99 ? -6.886 0.744 -0.406 1.00 78.00 99 PHE A O 1
ATOM 698 N N . ARG A 1 100 ? -7.916 -1.239 -0.584 1.00 82.06 100 ARG A N 1
ATOM 699 C CA . ARG A 1 100 ? -9.188 -0.767 -0.014 1.00 82.06 100 ARG A CA 1
ATOM 700 C C . ARG A 1 100 ? -9.036 -0.269 1.430 1.00 82.06 100 ARG A C 1
ATOM 702 O O . ARG A 1 100 ? -9.889 0.496 1.878 1.00 82.06 100 ARG A O 1
ATOM 709 N N . CYS A 1 101 ? -7.961 -0.638 2.140 1.00 83.62 101 CYS A N 1
ATOM 710 C CA . CYS A 1 101 ? -7.64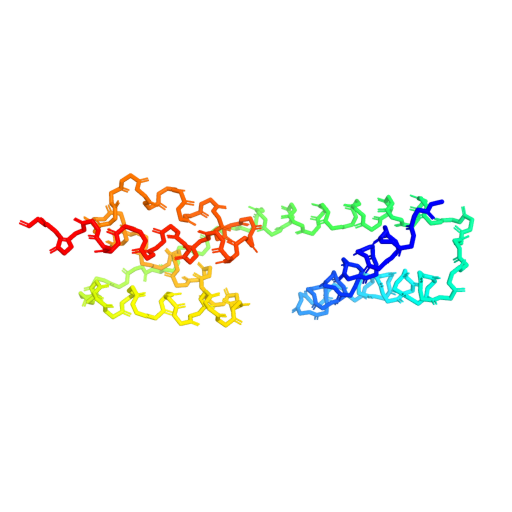1 -0.091 3.461 1.00 83.62 101 CYS A CA 1
ATOM 711 C C . CYS A 1 101 ? -7.447 1.435 3.438 1.00 83.62 101 CYS A C 1
ATOM 713 O O . CYS A 1 101 ? -7.830 2.100 4.395 1.00 83.62 101 CYS A O 1
ATOM 715 N N . ILE A 1 102 ? -6.938 2.003 2.337 1.00 83.94 102 ILE A N 1
ATOM 716 C CA . ILE A 1 102 ? -6.696 3.446 2.186 1.00 83.94 102 ILE A CA 1
ATOM 717 C C . ILE A 1 102 ? -8.030 4.196 2.148 1.00 83.94 102 ILE A C 1
ATOM 719 O O . ILE A 1 102 ? -8.233 5.162 2.884 1.00 83.94 102 ILE A O 1
ATOM 723 N N . SER A 1 103 ? -8.970 3.719 1.329 1.00 80.69 103 SER A N 1
ATOM 724 C CA . SER A 1 103 ? -10.304 4.313 1.223 1.00 80.69 103 SER A CA 1
ATOM 725 C C . SER A 1 103 ? -11.098 4.160 2.519 1.00 80.69 103 SER A C 1
ATOM 727 O O . SER A 1 103 ? -11.731 5.120 2.949 1.00 80.69 103 SER A O 1
ATOM 729 N N . LEU A 1 104 ? -11.030 2.987 3.165 1.00 83.75 104 LEU A N 1
ATOM 730 C CA . LEU A 1 104 ? -11.686 2.757 4.455 1.00 83.75 104 LEU A CA 1
ATOM 731 C C . LEU A 1 104 ? -11.111 3.673 5.546 1.00 83.75 104 LEU A C 1
ATOM 733 O O . LEU A 1 104 ? -11.866 4.333 6.248 1.00 83.75 104 LEU A O 1
ATOM 737 N N . HIS A 1 105 ? -9.784 3.784 5.639 1.00 87.00 105 HIS A N 1
ATOM 738 C CA . HIS A 1 105 ? -9.123 4.688 6.579 1.00 87.00 105 HIS A CA 1
ATOM 739 C C . HIS A 1 105 ? -9.541 6.150 6.360 1.00 87.00 105 HIS A C 1
ATOM 741 O O . HIS A 1 105 ? -9.854 6.856 7.317 1.00 87.00 105 HIS A O 1
ATOM 747 N N . SER A 1 106 ? -9.580 6.605 5.103 1.00 85.00 106 SER A N 1
ATOM 748 C CA . SER A 1 106 ? -10.004 7.969 4.773 1.00 85.00 106 SER A CA 1
ATOM 749 C C . SER A 1 106 ? -11.472 8.227 5.118 1.00 85.00 106 SER A C 1
ATOM 751 O O . SER A 1 106 ? -11.796 9.317 5.584 1.00 85.00 106 SER A O 1
ATOM 753 N N . ALA A 1 107 ? -12.359 7.256 4.883 1.00 82.62 107 ALA A N 1
ATOM 754 C CA . ALA A 1 107 ? -13.787 7.389 5.161 1.00 82.62 107 ALA A CA 1
ATOM 755 C C . ALA A 1 107 ? -14.081 7.410 6.671 1.00 82.62 107 ALA A C 1
ATOM 757 O O . ALA A 1 107 ? -14.883 8.221 7.131 1.00 82.62 107 ALA A O 1
ATOM 758 N N . SER A 1 108 ? -13.374 6.583 7.445 1.00 86.00 108 SER A N 1
ATOM 759 C CA . SER A 1 108 ? -13.615 6.393 8.879 1.00 86.00 108 SER A CA 1
ATOM 760 C C . SER A 1 108 ? -12.621 7.163 9.769 1.00 86.00 108 SER A C 1
ATOM 762 O O . SER A 1 108 ? -12.490 6.861 10.957 1.00 86.00 108 SER A O 1
ATOM 764 N N . ALA A 1 109 ? -11.930 8.181 9.238 1.00 84.94 109 ALA A N 1
ATOM 765 C CA . ALA A 1 109 ? -10.859 8.907 9.935 1.00 84.94 109 ALA A CA 1
ATOM 766 C C . ALA A 1 109 ? -11.291 9.481 11.299 1.00 84.94 109 ALA A C 1
ATOM 768 O O . ALA A 1 109 ? -10.549 9.400 12.276 1.00 84.94 109 ALA A O 1
ATOM 769 N N . ALA A 1 110 ? -12.513 10.014 11.397 1.00 83.38 110 ALA A N 1
ATOM 770 C CA . ALA A 1 110 ? -13.045 10.554 12.650 1.00 83.38 110 ALA A CA 1
ATOM 771 C C . ALA A 1 110 ? -13.297 9.467 13.713 1.00 83.38 110 ALA A C 1
ATOM 773 O O . ALA A 1 110 ? -13.069 9.699 14.901 1.00 83.38 110 ALA A O 1
ATOM 774 N N . VAL A 1 111 ? -13.747 8.279 13.294 1.00 86.81 111 VAL A N 1
ATOM 775 C CA . VAL A 1 111 ? -13.964 7.128 14.184 1.00 86.81 111 VAL A CA 1
ATOM 776 C C . VAL A 1 111 ? -12.620 6.591 14.668 1.00 86.81 111 VAL A C 1
ATOM 778 O O . VAL A 1 111 ? -12.433 6.413 15.868 1.00 86.81 111 VAL A O 1
ATOM 781 N N . LEU A 1 112 ? -11.659 6.425 13.756 1.00 87.56 112 LEU A N 1
ATOM 782 C CA . LEU A 1 112 ? -10.308 5.967 14.079 1.00 87.56 112 LEU A CA 1
ATOM 783 C C . LEU A 1 112 ? -9.590 6.935 15.025 1.00 87.56 112 LEU A C 1
ATOM 785 O O . LEU A 1 112 ? -9.003 6.497 16.007 1.00 87.56 112 LEU A O 1
ATOM 789 N N . GLN A 1 113 ? -9.695 8.247 14.796 1.00 86.62 113 GLN A N 1
ATOM 790 C CA . GLN A 1 113 ? -9.100 9.250 15.682 1.00 86.62 113 GLN A CA 1
ATOM 791 C C . GLN A 1 113 ? -9.693 9.208 17.096 1.00 86.62 113 GLN A C 1
ATOM 793 O O . GLN A 1 113 ? -8.985 9.453 18.071 1.00 86.62 113 GLN A O 1
ATOM 798 N N . LYS A 1 114 ? -10.991 8.908 17.213 1.00 86.00 114 LYS A N 1
ATOM 799 C CA . LYS A 1 114 ? -11.683 8.816 18.501 1.00 86.00 114 LYS A CA 1
ATOM 800 C C . LYS A 1 114 ? -11.266 7.581 19.307 1.00 86.00 114 LYS A C 1
ATOM 802 O O . LYS A 1 114 ? -11.219 7.686 20.526 1.00 86.00 114 LYS A O 1
ATOM 807 N N . GLN A 1 115 ? -11.008 6.452 18.647 1.00 87.19 115 GLN A N 1
ATOM 808 C CA . GLN A 1 115 ? -10.657 5.184 19.307 1.00 87.19 115 GLN A CA 1
ATOM 809 C C . GLN A 1 115 ? -9.143 5.069 19.536 1.00 87.19 115 GLN A C 1
A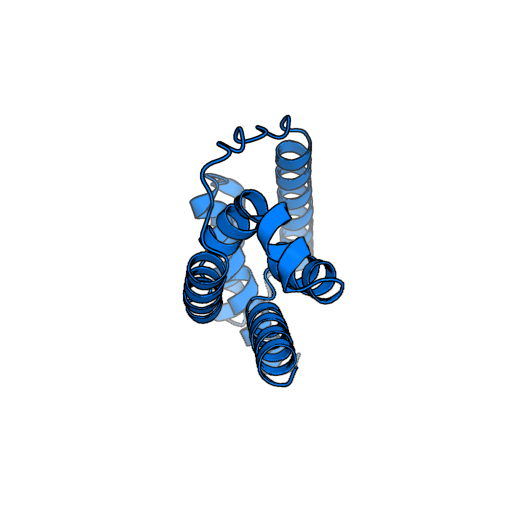TOM 811 O O . GLN A 1 115 ? -8.682 4.911 20.656 1.00 87.19 115 GLN A O 1
ATOM 816 N N . LEU A 1 116 ? -8.334 5.266 18.490 1.00 87.31 116 LEU A N 1
ATOM 817 C CA . LEU A 1 116 ? -6.884 5.049 18.555 1.00 87.31 116 LEU A CA 1
ATOM 818 C C . LEU A 1 116 ? -6.093 6.259 19.071 1.00 87.31 116 LEU A C 1
ATOM 820 O O . LEU A 1 116 ? -4.902 6.130 19.353 1.00 87.31 116 LEU A O 1
ATOM 824 N N . GLY A 1 117 ? -6.700 7.447 19.148 1.00 87.50 117 GLY A N 1
ATOM 825 C CA . GLY A 1 117 ? -6.017 8.657 19.608 1.00 87.50 117 GLY A CA 1
ATOM 826 C C . GLY A 1 117 ? -4.732 8.945 18.820 1.00 87.50 117 GLY A C 1
ATOM 827 O O . GLY A 1 117 ? -4.762 9.114 17.600 1.00 87.50 117 GLY A O 1
ATOM 828 N N . ASP A 1 118 ? -3.595 9.004 19.514 1.00 83.56 118 ASP A N 1
ATOM 829 C CA . ASP A 1 118 ? -2.290 9.330 18.922 1.00 83.56 118 ASP A CA 1
ATOM 830 C C . ASP A 1 118 ? -1.786 8.260 17.933 1.00 83.56 118 ASP A C 1
ATOM 832 O O . ASP A 1 118 ? -1.056 8.576 16.985 1.00 83.56 118 ASP A O 1
ATOM 836 N N . ASP A 1 119 ? -2.209 7.001 18.089 1.00 88.81 119 ASP A N 1
ATOM 837 C CA . ASP A 1 119 ? -1.827 5.925 17.169 1.00 88.81 119 ASP A CA 1
ATOM 838 C C . ASP A 1 119 ? -2.550 6.025 15.817 1.00 88.81 119 ASP A C 1
ATOM 840 O O . ASP A 1 119 ? -2.052 5.491 14.821 1.00 88.81 119 ASP A O 1
ATOM 844 N N . ALA A 1 120 ? -3.650 6.787 15.722 1.00 88.25 120 ALA A N 1
ATOM 845 C CA . ALA A 1 120 ? -4.341 7.035 14.455 1.00 88.25 120 ALA A CA 1
ATOM 846 C C . ALA A 1 120 ? -3.436 7.753 13.437 1.00 88.25 120 ALA A C 1
ATOM 848 O O . ALA A 1 120 ? -3.409 7.393 12.261 1.00 88.25 120 ALA A O 1
ATOM 849 N N . ALA A 1 121 ? -2.622 8.717 13.885 1.00 87.38 121 ALA A N 1
ATOM 850 C CA . ALA A 1 121 ? -1.686 9.428 13.012 1.00 87.38 121 ALA A CA 1
ATOM 851 C C . ALA A 1 121 ? -0.554 8.514 12.508 1.00 87.38 121 ALA A C 1
ATOM 853 O O . ALA A 1 121 ? -0.134 8.606 11.351 1.00 87.38 121 ALA A O 1
ATOM 854 N N . ARG A 1 122 ? -0.076 7.600 13.364 1.00 89.94 122 ARG A N 1
ATOM 855 C CA . ARG A 1 122 ? 0.943 6.603 12.995 1.00 89.94 122 ARG A CA 1
ATOM 856 C C . ARG A 1 122 ? 0.387 5.590 12.000 1.00 89.94 122 ARG A C 1
ATOM 858 O O . ARG A 1 122 ? 1.047 5.292 11.007 1.00 89.94 122 ARG A O 1
ATOM 865 N N . LEU A 1 123 ? -0.834 5.117 12.234 1.00 91.69 123 LEU A N 1
ATOM 866 C CA . LEU A 1 123 ? -1.550 4.222 11.332 1.00 91.69 123 LEU A CA 1
ATOM 867 C C . LEU A 1 123 ? -1.745 4.865 9.951 1.00 91.69 123 LEU A C 1
ATOM 869 O O . LEU A 1 123 ? -1.390 4.257 8.941 1.00 91.69 123 LEU A O 1
ATOM 873 N N . ALA A 1 124 ? -2.216 6.115 9.911 1.00 87.12 124 ALA A N 1
ATOM 874 C CA . ALA A 1 124 ? -2.391 6.884 8.681 1.00 87.12 124 ALA A CA 1
ATOM 875 C C . ALA A 1 124 ? -1.085 7.002 7.881 1.00 87.12 124 ALA A C 1
ATOM 877 O O . ALA A 1 124 ? -1.073 6.787 6.669 1.00 87.12 124 ALA A O 1
ATOM 878 N N . ALA A 1 125 ? 0.029 7.305 8.557 1.00 86.06 125 ALA A N 1
ATOM 879 C CA . ALA A 1 125 ? 1.337 7.415 7.918 1.00 86.06 125 ALA A CA 1
ATOM 880 C C . ALA A 1 125 ? 1.781 6.089 7.278 1.00 86.06 125 ALA A C 1
ATOM 882 O O . ALA A 1 125 ? 2.241 6.084 6.136 1.00 86.06 125 ALA A O 1
ATOM 883 N N . CYS A 1 126 ? 1.604 4.962 7.975 1.00 86.12 126 CYS A N 1
ATOM 884 C CA . CYS A 1 126 ? 1.923 3.643 7.430 1.00 86.12 126 CYS A CA 1
ATOM 885 C C . CYS A 1 126 ? 1.032 3.285 6.228 1.00 86.12 126 CYS A C 1
ATOM 887 O O . CYS A 1 126 ? 1.551 2.840 5.206 1.00 86.12 126 CYS A O 1
ATOM 889 N N . ILE A 1 127 ? -0.281 3.528 6.314 1.00 85.56 127 ILE A N 1
ATOM 890 C CA . ILE A 1 127 ? -1.241 3.251 5.230 1.00 85.56 127 ILE A CA 1
ATOM 891 C C . ILE A 1 127 ? -0.919 4.080 3.982 1.00 85.56 127 ILE A C 1
ATOM 893 O O . ILE A 1 127 ? -0.821 3.527 2.887 1.00 85.56 127 ILE A O 1
ATOM 897 N N . ASN A 1 128 ? -0.675 5.383 4.146 1.00 81.00 128 ASN A N 1
ATOM 898 C CA . ASN A 1 128 ? -0.339 6.280 3.037 1.00 81.00 128 ASN A CA 1
ATOM 899 C C . ASN A 1 128 ? 1.002 5.924 2.384 1.00 81.00 128 ASN A C 1
ATOM 901 O O . ASN A 1 128 ? 1.166 6.081 1.177 1.00 81.00 128 ASN A O 1
ATOM 905 N N . ASN A 1 129 ? 1.952 5.392 3.157 1.00 77.56 129 ASN A N 1
ATOM 906 C CA . ASN A 1 129 ? 3.234 4.920 2.640 1.00 77.56 129 ASN A CA 1
ATOM 907 C C . ASN A 1 129 ? 3.183 3.466 2.118 1.00 77.56 129 ASN A C 1
ATOM 909 O O . ASN A 1 129 ? 4.229 2.883 1.835 1.00 77.56 129 ASN A O 1
ATOM 913 N N . CYS A 1 130 ? 1.983 2.874 2.004 1.00 80.69 130 CYS A N 1
ATOM 914 C CA . CYS A 1 130 ? 1.743 1.478 1.611 1.00 80.69 130 CYS A CA 1
ATOM 915 C C . CYS A 1 130 ? 2.501 0.444 2.469 1.00 80.69 130 CYS A C 1
ATOM 917 O O . CYS A 1 130 ? 2.769 -0.678 2.033 1.00 80.69 130 CYS A O 1
ATOM 919 N N . ASP A 1 131 ? 2.848 0.810 3.702 1.00 83.50 131 ASP A N 1
ATOM 920 C CA . ASP A 1 131 ? 3.521 -0.050 4.667 1.00 83.50 131 ASP A CA 1
ATOM 921 C C . ASP A 1 131 ? 2.481 -0.805 5.505 1.00 83.50 131 ASP A C 1
ATOM 923 O O . ASP A 1 131 ? 2.274 -0.550 6.694 1.00 83.50 131 ASP A O 1
ATOM 927 N N . PHE A 1 132 ? 1.767 -1.721 4.845 1.00 86.62 132 PHE A N 1
ATOM 928 C CA . PHE A 1 132 ? 0.629 -2.425 5.445 1.00 86.62 132 PHE A CA 1
ATOM 929 C C . PHE A 1 132 ? 1.029 -3.339 6.607 1.00 86.62 132 PHE A C 1
ATOM 931 O O . PHE A 1 132 ? 0.250 -3.521 7.537 1.00 86.62 132 PHE A O 1
ATOM 938 N N . ALA A 1 133 ? 2.260 -3.858 6.602 1.00 87.12 133 ALA A N 1
ATOM 939 C CA . ALA A 1 133 ? 2.777 -4.675 7.695 1.00 87.12 133 ALA A CA 1
ATOM 940 C C . ALA A 1 133 ? 2.949 -3.851 8.979 1.00 87.12 133 ALA A C 1
ATOM 942 O O . ALA A 1 133 ? 2.499 -4.274 10.046 1.00 87.12 133 ALA A O 1
ATOM 943 N N . ASN A 1 134 ? 3.547 -2.657 8.883 1.00 85.31 134 ASN A N 1
ATOM 944 C CA . ASN A 1 134 ? 3.659 -1.770 10.039 1.00 85.31 134 ASN A CA 1
ATOM 945 C C . ASN A 1 134 ? 2.305 -1.167 10.429 1.00 85.31 134 ASN A C 1
ATOM 947 O O . ASN A 1 134 ? 2.027 -1.052 11.620 1.00 85.31 134 ASN A O 1
ATOM 951 N N . ALA A 1 135 ? 1.436 -0.853 9.463 1.00 91.69 135 ALA A N 1
ATOM 952 C CA . ALA A 1 135 ? 0.072 -0.405 9.747 1.00 91.69 135 ALA A CA 1
ATOM 953 C C . ALA A 1 135 ? -0.706 -1.448 10.571 1.00 91.69 135 ALA A C 1
ATOM 955 O O . ALA A 1 135 ? -1.322 -1.099 11.575 1.00 91.69 135 ALA A O 1
ATOM 956 N N . LEU A 1 136 ? -0.619 -2.732 10.202 1.00 93.06 136 LEU A N 1
ATOM 957 C CA . LEU A 1 136 ? -1.251 -3.828 10.939 1.00 93.06 136 LEU A CA 1
ATOM 958 C C . LEU A 1 136 ? -0.692 -3.951 12.362 1.00 93.06 136 LEU A C 1
ATOM 960 O O . LEU A 1 136 ? -1.446 -4.130 13.317 1.00 93.06 136 LEU A O 1
ATOM 964 N N . ALA A 1 137 ? 0.629 -3.821 12.520 1.00 93.56 137 ALA A N 1
ATOM 965 C CA . ALA A 1 137 ? 1.271 -3.862 13.831 1.00 93.56 137 ALA A CA 1
ATOM 966 C C . ALA A 1 137 ? 0.811 -2.706 14.735 1.00 93.56 137 ALA A C 1
ATOM 968 O O . ALA A 1 137 ? 0.510 -2.935 15.906 1.00 93.56 137 ALA A O 1
ATOM 969 N N . VAL A 1 138 ? 0.714 -1.486 14.192 1.00 93.12 138 VAL A N 1
ATOM 970 C CA . VAL A 1 138 ? 0.198 -0.312 14.915 1.00 93.12 138 VAL A CA 1
ATOM 971 C C . VAL A 1 138 ? -1.262 -0.523 15.313 1.00 93.12 138 VAL A C 1
ATOM 973 O O . VAL A 1 138 ? -1.600 -0.324 16.476 1.00 93.12 138 VAL A O 1
ATOM 976 N N . LEU A 1 139 ? -2.107 -0.988 14.386 1.00 93.38 139 LEU A N 1
ATOM 977 C CA . LEU A 1 139 ? -3.526 -1.242 14.642 1.00 93.38 139 LEU A CA 1
ATOM 978 C C . LEU A 1 139 ? -3.731 -2.250 15.783 1.00 93.38 139 LEU A C 1
ATOM 980 O O . LEU A 1 139 ? -4.487 -1.990 16.717 1.00 93.38 139 LEU A O 1
ATOM 984 N N . ARG A 1 140 ? -3.033 -3.389 15.737 1.00 93.69 140 ARG A N 1
ATOM 985 C CA . ARG A 1 140 ? -3.152 -4.441 16.759 1.00 93.69 140 ARG A CA 1
ATOM 986 C C . ARG A 1 140 ? -2.591 -4.002 18.114 1.00 93.69 140 ARG A C 1
ATOM 988 O O . ARG A 1 140 ? -3.162 -4.351 19.143 1.00 93.69 140 ARG A O 1
ATOM 995 N N . ALA A 1 141 ? -1.511 -3.220 18.126 1.00 91.19 141 ALA A N 1
ATOM 996 C CA . ALA A 1 141 ? -0.951 -2.665 19.359 1.00 91.19 141 ALA A CA 1
ATOM 997 C C . ALA A 1 141 ? -1.898 -1.649 20.022 1.00 91.19 141 ALA A C 1
ATOM 999 O O . ALA A 1 141 ? -2.090 -1.699 21.238 1.00 91.19 141 ALA A O 1
ATOM 1000 N N . ALA A 1 142 ? -2.523 -0.773 19.231 1.00 88.75 142 ALA A N 1
ATOM 1001 C CA . ALA A 1 142 ? -3.493 0.197 19.731 1.00 88.75 142 ALA A CA 1
ATOM 1002 C C . ALA A 1 142 ? -4.710 -0.502 20.365 1.00 88.75 142 ALA A C 1
ATOM 1004 O O . ALA A 1 142 ? -5.068 -0.201 21.502 1.00 88.75 142 ALA A O 1
ATOM 1005 N N . ARG A 1 143 ? -5.264 -1.526 19.696 1.00 86.25 143 ARG A N 1
ATOM 1006 C CA . ARG A 1 143 ? -6.401 -2.316 20.214 1.00 86.25 143 ARG A CA 1
ATOM 1007 C C . ARG A 1 143 ? -6.088 -3.043 21.523 1.00 86.25 143 ARG A C 1
ATOM 1009 O O . ARG A 1 143 ? -6.902 -3.034 22.439 1.00 86.25 143 ARG A O 1
ATOM 10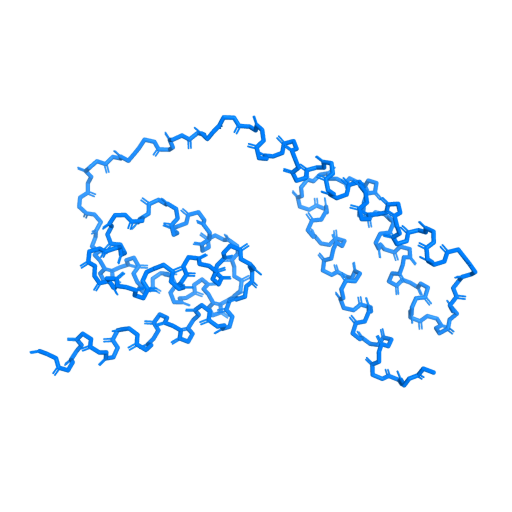16 N N . ALA A 1 144 ? -4.893 -3.624 21.640 1.00 83.50 144 ALA A N 1
ATOM 1017 C CA . ALA A 1 144 ? -4.466 -4.289 22.873 1.00 83.50 144 ALA A CA 1
ATOM 1018 C C . ALA A 1 144 ? -4.316 -3.316 24.060 1.00 83.50 144 ALA A C 1
ATOM 1020 O O . ALA A 1 144 ? -4.362 -3.737 25.214 1.00 83.50 144 ALA A O 1
ATOM 1021 N N . THR A 1 145 ? -4.118 -2.024 23.783 1.00 76.44 145 THR A N 1
ATOM 1022 C CA . THR A 1 145 ? -3.994 -0.985 24.812 1.00 76.44 145 THR A CA 1
ATOM 1023 C C . THR A 1 145 ? -5.368 -0.504 25.289 1.00 76.44 145 THR A C 1
ATOM 1025 O O . THR A 1 145 ? -5.520 -0.212 26.472 1.00 76.44 145 THR A O 1
ATOM 1028 N N . GLU A 1 146 ? -6.380 -0.486 24.413 1.00 67.31 146 GLU A N 1
ATOM 1029 C CA . GLU A 1 146 ? -7.774 -0.192 24.783 1.00 67.31 146 GLU A CA 1
ATOM 1030 C C . GLU A 1 146 ? -8.413 -1.300 25.636 1.00 67.31 146 GLU A C 1
ATOM 1032 O O . GLU A 1 146 ? -9.115 -0.991 26.590 1.00 67.31 146 GLU A O 1
ATOM 1037 N N . GLU A 1 147 ? -8.145 -2.582 25.356 1.00 60.41 147 GLU A N 1
ATOM 1038 C CA . GLU A 1 147 ? -8.691 -3.707 26.148 1.00 60.41 147 GLU A CA 1
ATOM 1039 C C . GLU A 1 147 ? -8.089 -3.825 27.564 1.00 60.41 147 GLU A C 1
ATOM 1041 O O . GLU A 1 147 ? -8.606 -4.569 28.400 1.00 60.41 147 GLU A O 1
ATOM 1046 N N . ALA A 1 148 ? -6.989 -3.119 27.842 1.00 56.56 148 ALA A N 1
ATOM 1047 C CA . ALA A 1 148 ? -6.299 -3.133 29.133 1.00 56.56 148 ALA A CA 1
ATOM 1048 C C . ALA A 1 148 ? -6.753 -2.018 30.104 1.00 56.56 148 ALA A C 1
ATOM 1050 O O . ALA A 1 148 ? -6.239 -1.957 31.226 1.00 56.56 148 ALA A O 1
ATOM 1051 N N . LEU A 1 149 ? -7.683 -1.152 29.680 1.00 44.88 149 LEU A N 1
ATOM 1052 C CA . LEU A 1 149 ? -8.260 -0.028 30.436 1.00 44.88 149 LEU A CA 1
ATOM 1053 C C . LEU A 1 149 ? -9.712 -0.309 30.849 1.00 44.88 149 LEU A C 1
ATOM 1055 O O . LEU A 1 149 ? -10.065 0.095 31.982 1.00 44.88 149 LEU A O 1
#

Foldseek 3Di:
DDPVVLVVQLVVLVVQLVVCVVVVVNVLNVLSVVSNVCSVVVNPDPCNVVSVVVSVVVVVVVVVVVVPPPPPPPPQDPDDDDLVVLLVVLLVCLVVLHLVNLVSCSNCVVSLCVQQPPLNVVLNVCSVVSVSVVNNVSSVVSVVVSVVD

Radius of gyration: 19.11 Å; chains: 1; bounding box: 51×30×51 Å

Secondary structure (DSSP, 8-state):
--HHHHHHHHHHHHHHHHHHHHTT-HHHHHHHHHHHHHHHTT---TTHHHHHHHHHHHHHHHHHHHHTS-------------HHHHHHHHHHHHHTT-THHHHHHHHTHHHHHHHHTHHHHHHHHHHHTT-HHHHHHHHHHHHHHHTT-